Protein AF-A0A920HGN2-F1 (afdb_monomer_lite)

Structure (mmCIF, N/CA/C/O backbone):
data_AF-A0A920HGN2-F1
#
_entry.id   AF-A0A920HGN2-F1
#
loop_
_atom_site.group_PDB
_atom_site.id
_atom_site.type_symbol
_atom_site.label_atom_id
_atom_site.label_alt_id
_atom_site.label_comp_id
_atom_site.label_asym_id
_atom_site.label_entity_id
_atom_site.label_seq_id
_atom_site.pdbx_PDB_ins_code
_atom_site.Cartn_x
_atom_site.Cartn_y
_atom_site.Cartn_z
_atom_site.occupancy
_atom_site.B_iso_or_equiv
_atom_site.auth_seq_id
_atom_site.auth_comp_id
_atom_site.auth_asym_id
_atom_site.auth_atom_id
_atom_site.pdbx_PDB_model_num
ATOM 1 N N . MET A 1 1 ? -27.551 17.166 -12.593 1.00 54.66 1 MET A N 1
ATOM 2 C CA . MET A 1 1 ? -26.405 16.774 -11.749 1.00 54.66 1 MET A CA 1
ATOM 3 C C . MET A 1 1 ? -26.633 15.313 -11.422 1.00 54.66 1 MET A C 1
ATOM 5 O O . MET A 1 1 ? -27.706 15.009 -10.922 1.00 54.66 1 MET A O 1
ATOM 9 N N . TRP A 1 2 ? -25.751 14.418 -11.860 1.00 60.31 2 TRP A N 1
ATOM 10 C CA . TRP A 1 2 ? -25.916 12.989 -11.589 1.00 60.31 2 TRP A CA 1
ATOM 11 C C . TRP A 1 2 ? -25.605 12.751 -10.116 1.00 60.31 2 TRP A C 1
ATOM 13 O O . TRP A 1 2 ? -24.558 13.191 -9.644 1.00 60.31 2 TRP A O 1
ATOM 23 N N . ASP A 1 3 ? -26.530 12.124 -9.399 1.00 64.50 3 ASP A N 1
ATOM 24 C CA . ASP A 1 3 ? -26.273 11.671 -8.040 1.00 64.50 3 ASP A CA 1
ATOM 25 C C . ASP A 1 3 ? -25.383 10.426 -8.153 1.00 64.50 3 ASP A C 1
ATOM 27 O O . ASP A 1 3 ? -25.761 9.452 -8.807 1.00 64.50 3 ASP A O 1
ATOM 31 N N . LEU A 1 4 ? -24.166 10.499 -7.614 1.00 73.44 4 LEU A N 1
ATOM 32 C CA . LEU A 1 4 ? -23.211 9.390 -7.571 1.00 73.44 4 LEU A CA 1
ATOM 33 C C . LEU A 1 4 ? -23.159 8.895 -6.123 1.00 73.44 4 LEU A C 1
ATOM 35 O O . LEU A 1 4 ? -22.244 9.275 -5.389 1.00 73.44 4 LEU A O 1
ATOM 39 N N . PRO A 1 5 ? -24.159 8.112 -5.677 1.00 69.25 5 PRO A N 1
ATOM 40 C CA . PRO A 1 5 ? -24.262 7.695 -4.281 1.00 69.25 5 PRO A CA 1
ATOM 41 C C . PRO A 1 5 ? -23.053 6.872 -3.818 1.00 69.25 5 PRO A C 1
ATOM 43 O O . PRO A 1 5 ? -22.746 6.880 -2.632 1.00 69.25 5 PRO A O 1
ATOM 46 N N . ASP A 1 6 ? -22.345 6.229 -4.749 1.00 72.12 6 ASP A N 1
ATOM 47 C CA . ASP A 1 6 ? -21.179 5.386 -4.468 1.00 72.12 6 ASP A CA 1
ATOM 48 C C . ASP A 1 6 ? -19.840 6.146 -4.520 1.00 72.12 6 ASP A C 1
ATOM 50 O O . ASP A 1 6 ? -18.774 5.548 -4.358 1.00 72.12 6 ASP A O 1
ATOM 54 N N . LEU A 1 7 ? -19.861 7.460 -4.774 1.00 82.94 7 LEU A N 1
ATOM 55 C CA . LEU A 1 7 ? -18.648 8.272 -4.778 1.00 82.94 7 LEU A CA 1
ATOM 56 C C . LEU A 1 7 ? -18.194 8.545 -3.342 1.00 82.94 7 LEU A C 1
ATOM 58 O O . LEU A 1 7 ? -18.903 9.213 -2.588 1.00 82.94 7 LEU A O 1
ATOM 62 N N . ILE A 1 8 ? -16.976 8.110 -3.014 1.00 85.31 8 ILE A N 1
ATOM 63 C CA . ILE A 1 8 ? -16.331 8.440 -1.742 1.00 85.31 8 ILE A CA 1
ATOM 64 C C . ILE A 1 8 ? -16.164 9.958 -1.617 1.00 85.31 8 ILE A C 1
ATOM 66 O O . ILE A 1 8 ? -15.655 10.630 -2.520 1.00 85.31 8 ILE A O 1
ATOM 70 N N . LYS A 1 9 ? -16.548 10.495 -0.462 1.00 86.31 9 LYS A N 1
ATOM 71 C CA . LYS A 1 9 ? -16.382 11.897 -0.077 1.00 86.31 9 LYS A CA 1
ATOM 72 C C . LYS A 1 9 ? -15.328 12.023 1.022 1.00 86.31 9 LYS A C 1
ATOM 74 O O . LYS A 1 9 ? -15.201 11.135 1.860 1.00 86.31 9 LYS A O 1
ATOM 79 N N . PRO A 1 10 ? -14.638 13.173 1.125 1.00 84.38 10 PRO A N 1
ATOM 80 C CA . PRO A 1 10 ? -13.697 13.419 2.221 1.00 84.38 10 PRO A CA 1
ATOM 81 C C . PRO A 1 10 ? -14.312 13.279 3.624 1.00 84.38 10 PRO A C 1
ATOM 83 O O . PRO A 1 10 ? -13.599 13.004 4.580 1.00 84.38 10 PRO A O 1
ATOM 86 N N . SER A 1 11 ? -15.627 13.478 3.750 1.00 87.88 11 SER A N 1
ATOM 87 C CA . SER A 1 11 ? -16.381 13.319 4.997 1.00 87.88 11 SER A CA 1
ATOM 88 C C . SER A 1 11 ? -16.719 11.870 5.355 1.00 87.88 11 SER A C 1
ATOM 90 O O . SER A 1 11 ? -17.215 11.633 6.455 1.00 87.88 11 SER A O 1
ATOM 92 N N . ASP A 1 12 ? -16.528 10.919 4.440 1.00 89.00 12 ASP A N 1
ATOM 93 C CA . ASP A 1 12 ? -16.901 9.530 4.679 1.00 89.00 12 ASP A CA 1
ATOM 94 C C . ASP A 1 12 ? -15.968 8.900 5.710 1.00 89.00 12 ASP A C 1
ATOM 96 O O . ASP A 1 12 ? -14.753 9.120 5.718 1.00 89.00 12 ASP A O 1
ATOM 100 N N . TYR A 1 13 ? -16.548 8.106 6.604 1.00 91.19 13 TYR A N 1
ATOM 101 C CA . TYR A 1 13 ? -15.791 7.427 7.643 1.00 91.19 13 TYR A CA 1
ATOM 102 C C . TYR A 1 13 ? -14.837 6.397 7.029 1.00 91.19 13 TYR A C 1
ATOM 104 O O . TYR A 1 13 ? -15.245 5.569 6.216 1.00 91.19 13 TYR A O 1
ATOM 112 N N . THR A 1 14 ? -13.574 6.418 7.457 1.00 95.00 14 THR A N 1
ATOM 113 C CA . THR A 1 14 ? -12.603 5.383 7.103 1.00 95.00 14 THR A CA 1
ATOM 114 C C . THR A 1 14 ? -12.513 4.336 8.205 1.00 95.00 14 THR A C 1
ATOM 116 O O . THR A 1 14 ? -12.404 4.668 9.384 1.00 95.00 14 THR A O 1
ATOM 119 N N . VAL A 1 15 ? -12.519 3.058 7.819 1.00 95.75 15 VAL A N 1
ATOM 120 C CA . VAL A 1 15 ? -12.169 1.952 8.726 1.00 95.75 15 VAL A CA 1
ATOM 121 C C . VAL A 1 15 ? -10.682 1.595 8.663 1.00 95.75 15 VAL A C 1
ATOM 123 O O . VAL A 1 15 ? -10.304 0.534 9.151 1.00 95.75 15 VAL A O 1
ATOM 126 N N . TYR A 1 16 ? -9.828 2.410 8.039 1.00 96.50 16 TYR A N 1
ATOM 127 C CA . TYR A 1 16 ? -8.380 2.203 8.110 1.00 96.50 16 TYR A CA 1
ATOM 128 C C . TYR A 1 16 ? -7.918 2.131 9.571 1.00 96.50 16 TYR A C 1
ATOM 130 O O . TYR A 1 16 ? -8.328 2.949 10.396 1.00 96.50 16 TYR A O 1
ATOM 138 N N . SER A 1 17 ? -7.097 1.129 9.894 1.00 97.00 17 SER A N 1
ATOM 139 C CA . SER A 1 17 ? -6.607 0.905 11.254 1.00 97.00 17 SER A CA 1
ATOM 140 C C . SER A 1 17 ? -5.091 0.998 11.327 1.00 97.00 17 SER A C 1
ATOM 142 O O . SER A 1 17 ? -4.571 1.860 12.033 1.00 97.00 17 SER A O 1
ATOM 144 N N . THR A 1 18 ? -4.382 0.120 10.620 1.00 97.31 18 THR A N 1
ATOM 145 C CA . THR A 1 18 ? -2.917 0.057 10.643 1.00 97.31 18 THR A CA 1
ATOM 146 C C . THR A 1 18 ? -2.378 -0.429 9.309 1.00 97.31 18 THR A C 1
ATOM 148 O O . THR A 1 18 ? -3.087 -1.080 8.541 1.00 97.31 18 THR A O 1
ATOM 151 N N . SER A 1 19 ? -1.095 -0.196 9.077 1.00 97.38 19 SER A N 1
ATOM 152 C CA . SER A 1 19 ? -0.344 -0.819 7.999 1.00 97.38 19 SER A CA 1
ATOM 153 C C . SER A 1 19 ? 1.036 -1.247 8.480 1.00 97.38 19 SER A C 1
ATOM 155 O O . SER A 1 19 ? 1.555 -0.758 9.488 1.00 97.38 19 SER A O 1
ATOM 157 N N . SER A 1 20 ? 1.617 -2.218 7.784 1.00 97.81 20 SER A N 1
ATOM 158 C CA . SER A 1 20 ? 2.980 -2.681 8.034 1.00 97.81 20 SER A CA 1
ATOM 159 C C . SER A 1 20 ? 3.694 -2.941 6.719 1.00 97.81 20 SER A C 1
ATOM 161 O O . SER A 1 20 ? 3.178 -3.687 5.884 1.00 97.81 20 SER A O 1
ATOM 163 N N . TYR A 1 21 ? 4.889 -2.376 6.568 1.00 98.31 21 TYR A N 1
ATOM 164 C CA . TYR A 1 21 ? 5.773 -2.683 5.450 1.00 98.31 21 TYR A CA 1
ATOM 165 C C . TYR A 1 21 ? 6.301 -4.115 5.575 1.00 98.31 21 TYR A C 1
ATOM 167 O O . TYR A 1 21 ? 6.854 -4.472 6.619 1.00 98.31 21 TYR A O 1
ATOM 175 N N . ILE A 1 22 ? 6.115 -4.930 4.535 1.00 97.75 22 ILE A N 1
ATOM 176 C CA . ILE A 1 22 ? 6.545 -6.338 4.536 1.00 97.75 22 ILE A CA 1
ATOM 177 C C . ILE A 1 22 ? 7.848 -6.563 3.762 1.00 97.75 22 ILE A C 1
ATOM 179 O O . ILE A 1 22 ? 8.524 -7.560 4.000 1.00 97.75 22 ILE A O 1
ATOM 183 N N . GLY A 1 23 ? 8.243 -5.621 2.900 1.00 97.75 23 GLY A N 1
ATOM 184 C CA . GLY A 1 23 ? 9.464 -5.704 2.104 1.00 97.75 23 GLY A CA 1
ATOM 185 C C . GLY A 1 23 ? 9.212 -5.474 0.619 1.00 97.75 23 GLY A C 1
ATOM 186 O O . GLY A 1 23 ? 8.178 -4.930 0.231 1.00 97.75 23 GLY A O 1
ATOM 187 N N . ILE A 1 24 ? 10.188 -5.887 -0.191 1.00 98.00 24 ILE A N 1
ATOM 188 C CA . ILE A 1 24 ? 10.048 -5.955 -1.645 1.00 98.00 24 ILE A CA 1
ATOM 189 C C . ILE A 1 24 ? 9.701 -7.390 -2.023 1.00 98.00 24 ILE A C 1
ATOM 191 O O . ILE A 1 24 ? 10.400 -8.317 -1.610 1.00 98.00 24 ILE A O 1
ATOM 195 N N . GLU A 1 25 ? 8.649 -7.559 -2.814 1.00 97.94 25 GLU A N 1
ATOM 196 C CA . GLU A 1 25 ? 8.231 -8.848 -3.362 1.00 97.94 25 GLU A CA 1
ATOM 197 C C . GLU A 1 25 ? 7.921 -8.721 -4.853 1.00 97.94 25 GLU A C 1
ATOM 199 O O . GLU A 1 25 ? 7.578 -7.643 -5.337 1.00 97.94 25 GLU A O 1
ATOM 204 N N . ASP A 1 26 ? 8.015 -9.834 -5.573 1.00 97.44 26 ASP A N 1
ATOM 205 C CA . ASP A 1 26 ? 7.606 -9.908 -6.971 1.00 97.44 26 ASP A CA 1
ATOM 206 C C . ASP A 1 26 ? 6.074 -9.940 -7.059 1.00 97.44 26 ASP A C 1
ATOM 208 O O . ASP A 1 26 ? 5.424 -10.845 -6.524 1.00 97.44 26 ASP A O 1
ATOM 212 N N . ARG A 1 27 ? 5.488 -8.953 -7.739 1.00 96.50 27 ARG A N 1
ATOM 213 C CA . ARG A 1 27 ? 4.038 -8.791 -7.902 1.00 96.50 27 ARG A CA 1
ATOM 214 C C . ARG A 1 27 ? 3.671 -8.634 -9.371 1.00 96.50 27 ARG A C 1
ATOM 216 O O . ARG A 1 27 ? 4.501 -8.275 -10.202 1.00 96.50 27 ARG A O 1
ATOM 223 N N . LEU A 1 28 ? 2.440 -9.003 -9.700 1.00 95.12 28 LEU A N 1
ATOM 224 C CA . LEU A 1 28 ? 1.942 -9.004 -11.069 1.00 95.12 28 LEU A CA 1
ATOM 225 C C . LEU A 1 28 ? 1.180 -7.705 -11.311 1.00 95.12 28 LEU A C 1
ATOM 227 O O . LEU A 1 28 ? 0.136 -7.516 -10.701 1.00 95.12 28 LEU A O 1
ATOM 231 N N . PHE A 1 29 ? 1.673 -6.867 -12.216 1.00 94.44 29 PHE A N 1
ATOM 232 C CA . PHE A 1 29 ? 1.014 -5.621 -12.597 1.00 94.44 29 PHE A CA 1
ATOM 233 C C . PHE A 1 29 ? 0.571 -5.672 -14.049 1.00 94.44 29 PHE A C 1
ATOM 235 O O . PHE A 1 29 ? 1.196 -6.340 -14.877 1.00 94.44 29 PHE A O 1
ATOM 242 N N . TYR A 1 30 ? -0.480 -4.925 -14.375 1.00 91.88 30 TYR A N 1
ATOM 243 C CA . TYR A 1 30 ? -0.807 -4.653 -15.771 1.00 91.88 30 TYR A CA 1
ATOM 244 C C . TYR A 1 30 ? 0.024 -3.477 -16.297 1.00 91.88 30 TYR A C 1
ATOM 246 O O . TYR A 1 30 ? -0.138 -2.338 -15.851 1.00 91.88 30 TYR A O 1
ATOM 254 N N . ASP A 1 31 ? 0.885 -3.737 -17.277 1.00 91.12 31 ASP A N 1
ATOM 255 C CA . ASP A 1 31 ? 1.718 -2.714 -17.902 1.00 91.12 31 ASP A CA 1
ATOM 256 C C . ASP A 1 31 ? 1.011 -2.159 -19.149 1.00 91.12 31 ASP A C 1
ATOM 258 O O . ASP A 1 31 ? 0.650 -2.881 -20.071 1.00 91.12 31 ASP A O 1
ATOM 262 N N . ASN A 1 32 ? 0.777 -0.848 -19.213 1.00 89.75 32 ASN A N 1
ATOM 263 C CA . ASN A 1 32 ? 0.129 -0.257 -20.391 1.00 89.75 32 ASN A CA 1
ATOM 264 C C . ASN A 1 32 ? 1.081 -0.110 -21.593 1.00 89.75 32 ASN A C 1
ATOM 266 O O . ASN A 1 32 ? 0.616 0.045 -22.723 1.00 89.75 32 ASN A O 1
ATOM 270 N N . SER A 1 33 ? 2.397 -0.124 -21.364 1.00 92.69 33 SER A N 1
ATOM 271 C CA . SER A 1 33 ? 3.423 -0.045 -22.411 1.00 92.69 33 SER A CA 1
ATOM 272 C C . SER A 1 33 ? 3.656 -1.394 -23.096 1.00 92.69 33 SER A C 1
ATOM 274 O O . SER A 1 33 ? 3.919 -1.442 -24.300 1.00 92.69 33 SER A O 1
ATOM 276 N N . ILE A 1 34 ? 3.482 -2.482 -22.345 1.00 93.31 34 ILE A N 1
ATOM 277 C CA . ILE A 1 34 ? 3.450 -3.863 -22.821 1.00 93.31 34 ILE A CA 1
ATOM 278 C C . ILE A 1 34 ? 2.088 -4.403 -22.391 1.00 93.31 34 ILE A C 1
ATOM 280 O O . ILE A 1 34 ? 2.023 -4.868 -21.265 1.00 93.31 34 ILE A O 1
ATOM 284 N N . PRO A 1 35 ? 1.025 -4.307 -23.220 1.00 93.00 35 PRO A N 1
ATOM 285 C CA . PRO A 1 35 ? -0.381 -4.491 -22.826 1.00 93.00 35 PRO A CA 1
ATOM 286 C C . PRO A 1 35 ? -0.701 -5.936 -22.406 1.00 93.00 35 PRO A C 1
ATOM 288 O O . PRO A 1 35 ? -1.405 -6.674 -23.096 1.00 93.00 35 PRO A O 1
ATOM 291 N N . ASP A 1 36 ? -0.122 -6.334 -21.286 1.00 95.25 36 ASP A N 1
ATOM 292 C CA . ASP A 1 36 ? -0.043 -7.662 -20.713 1.00 95.25 36 ASP A CA 1
ATOM 293 C C . ASP A 1 36 ? 0.317 -7.535 -19.223 1.00 95.25 36 ASP A C 1
ATOM 295 O O . ASP A 1 36 ? 0.724 -6.479 -18.726 1.00 95.25 36 ASP A O 1
ATOM 299 N N . PHE A 1 37 ? 0.157 -8.634 -18.498 1.00 94.31 37 PHE A N 1
ATOM 300 C CA . PHE A 1 37 ? 0.567 -8.727 -17.109 1.00 94.31 37 PHE A CA 1
ATOM 301 C C . PHE A 1 37 ? 2.043 -9.104 -17.010 1.00 94.31 37 PHE A C 1
ATOM 303 O O . PHE A 1 37 ? 2.475 -10.134 -17.530 1.00 94.31 37 PHE A O 1
ATOM 310 N N . VAL A 1 38 ? 2.812 -8.289 -16.294 1.00 95.50 38 VAL A N 1
ATOM 311 C CA . VAL A 1 38 ? 4.257 -8.458 -16.125 1.00 95.50 38 VAL A CA 1
ATOM 312 C C . VAL A 1 38 ? 4.595 -8.479 -14.639 1.00 95.50 38 VAL A C 1
ATOM 314 O O . VAL A 1 38 ? 3.983 -7.786 -13.826 1.00 95.50 38 VAL A O 1
ATOM 317 N N . THR A 1 39 ? 5.557 -9.320 -14.265 1.00 96.69 39 THR A N 1
ATOM 318 C CA . THR A 1 39 ? 6.051 -9.386 -12.891 1.00 96.69 39 THR A CA 1
ATOM 319 C C . THR A 1 39 ? 7.099 -8.306 -12.651 1.00 96.69 39 THR A C 1
ATOM 321 O O . THR A 1 39 ? 8.125 -8.282 -13.332 1.00 96.69 39 THR A O 1
ATOM 324 N N . TYR A 1 40 ? 6.862 -7.468 -11.643 1.00 96.31 40 TYR A N 1
ATOM 325 C CA . TYR A 1 40 ? 7.784 -6.434 -11.190 1.00 96.31 40 TYR A CA 1
ATOM 326 C C . TYR A 1 40 ? 8.040 -6.541 -9.682 1.00 96.31 40 TYR A C 1
ATOM 328 O O . TYR A 1 40 ? 7.142 -6.937 -8.934 1.00 96.31 40 TYR A O 1
ATOM 336 N N . PRO A 1 41 ? 9.238 -6.158 -9.210 1.00 97.50 41 PRO A N 1
ATOM 337 C CA . PRO A 1 41 ? 9.465 -5.945 -7.789 1.00 97.50 41 PRO A CA 1
ATOM 338 C C . PRO A 1 41 ? 8.627 -4.760 -7.289 1.00 97.50 41 PRO A C 1
ATOM 340 O O . PRO A 1 41 ? 8.594 -3.691 -7.905 1.00 97.50 41 PRO A O 1
ATOM 343 N N . ALA A 1 42 ? 7.977 -4.939 -6.143 1.00 98.12 42 ALA A N 1
ATOM 344 C CA . ALA A 1 42 ? 7.127 -3.933 -5.524 1.00 98.12 42 ALA A CA 1
ATOM 345 C C . ALA A 1 42 ? 7.386 -3.817 -4.026 1.00 98.12 42 ALA A C 1
ATOM 347 O O . ALA A 1 42 ? 7.541 -4.821 -3.333 1.00 98.12 42 ALA A O 1
ATOM 348 N N . HIS A 1 43 ? 7.373 -2.587 -3.517 1.00 98.38 43 HIS A N 1
ATOM 349 C CA . HIS A 1 43 ? 7.195 -2.316 -2.099 1.00 98.38 43 HIS A CA 1
ATOM 350 C C . HIS A 1 43 ? 5.800 -2.770 -1.683 1.00 98.38 43 HIS A C 1
ATOM 352 O O . HIS A 1 43 ? 4.804 -2.260 -2.197 1.00 98.38 43 HIS A O 1
ATOM 358 N N . VAL A 1 44 ? 5.726 -3.704 -0.736 1.00 98.31 44 VAL A N 1
ATOM 359 C CA . VAL A 1 44 ? 4.444 -4.219 -0.263 1.00 98.31 44 VAL A CA 1
ATOM 360 C C . VAL A 1 44 ? 4.152 -3.745 1.156 1.00 98.31 44 VAL A C 1
ATOM 362 O O . VAL A 1 44 ? 4.978 -3.849 2.071 1.00 98.31 44 VAL A O 1
ATOM 365 N N . TYR A 1 45 ? 2.934 -3.248 1.345 1.00 98.44 45 TYR A N 1
ATOM 366 C CA . TYR A 1 45 ? 2.376 -2.896 2.643 1.00 98.44 45 TYR A CA 1
ATOM 367 C C . TYR A 1 45 ? 1.127 -3.720 2.895 1.00 98.44 45 TYR A C 1
ATOM 369 O O . TYR A 1 45 ? 0.179 -3.688 2.116 1.00 98.44 45 TYR A O 1
ATOM 377 N N . LYS A 1 46 ? 1.085 -4.415 4.029 1.00 98.00 46 LYS A N 1
ATOM 378 C CA . LYS A 1 46 ? -0.143 -5.060 4.482 1.00 98.00 46 LYS A CA 1
ATOM 379 C C . LYS A 1 46 ? -0.981 -4.055 5.258 1.00 98.00 46 LYS A C 1
ATOM 381 O O . LYS A 1 46 ? -0.608 -3.673 6.369 1.00 98.00 46 LYS A O 1
ATOM 386 N N . VAL A 1 47 ? -2.108 -3.649 4.687 1.00 97.56 47 VAL A N 1
ATOM 387 C CA . VAL A 1 47 ? -3.055 -2.696 5.277 1.00 97.56 47 VAL A CA 1
ATOM 388 C C . VAL A 1 47 ? -4.170 -3.464 5.977 1.00 97.56 47 VAL A C 1
ATOM 390 O O . VAL A 1 47 ? -4.761 -4.374 5.401 1.00 97.56 47 VAL A O 1
ATOM 393 N N . ASN A 1 48 ? -4.475 -3.096 7.219 1.00 97.00 48 ASN A N 1
ATOM 394 C CA . ASN A 1 48 ? -5.510 -3.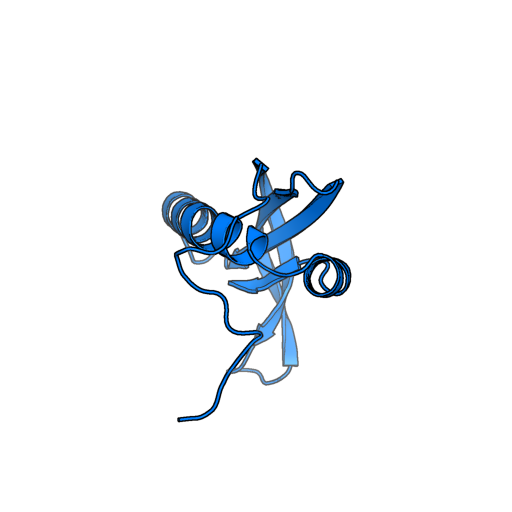710 8.045 1.00 97.00 48 ASN A CA 1
ATOM 395 C C . ASN A 1 48 ? -6.627 -2.704 8.341 1.00 97.00 48 ASN A C 1
ATOM 397 O O . ASN A 1 48 ? -6.380 -1.548 8.702 1.00 97.00 48 ASN A O 1
ATOM 401 N N . PHE A 1 49 ? -7.868 -3.173 8.246 1.00 96.31 49 PHE A N 1
ATOM 402 C CA . PHE A 1 49 ? -9.071 -2.384 8.478 1.00 96.31 49 PHE A CA 1
ATOM 403 C C . PHE A 1 49 ? -9.802 -2.845 9.745 1.00 96.31 49 PHE A C 1
ATOM 405 O O . PHE A 1 49 ? -9.828 -4.028 10.087 1.00 96.31 49 PHE A O 1
ATOM 412 N N . GLY A 1 50 ? -10.469 -1.912 10.425 1.00 95.50 50 GLY A N 1
ATOM 413 C CA . GLY A 1 50 ? -11.247 -2.165 11.642 1.00 95.50 50 GLY A CA 1
ATOM 414 C C . GLY A 1 50 ? -12.466 -3.073 11.439 1.00 95.50 50 GLY A C 1
ATOM 415 O O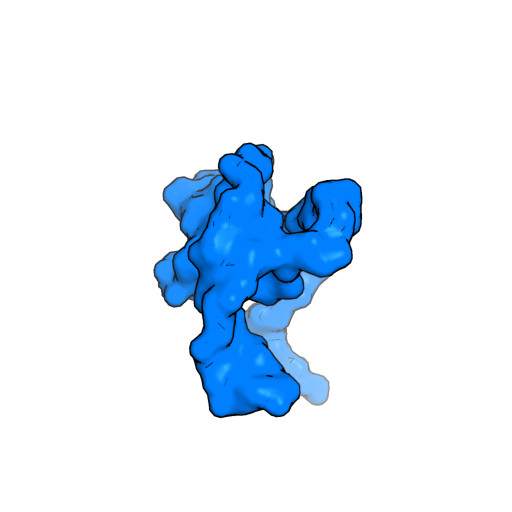 . GLY A 1 50 ? -13.051 -3.542 12.410 1.00 95.50 50 GLY A O 1
ATOM 416 N N . ASP A 1 51 ? -12.843 -3.365 10.191 1.00 93.31 51 ASP A N 1
ATOM 417 C CA . ASP A 1 51 ? -13.895 -4.328 9.848 1.00 93.31 51 ASP A CA 1
ATOM 418 C C . ASP A 1 51 ? -13.386 -5.781 9.701 1.00 93.31 51 ASP A C 1
ATOM 420 O O . ASP A 1 51 ? -14.167 -6.670 9.322 1.00 93.31 51 ASP A O 1
ATOM 424 N N . GLY A 1 52 ? -12.108 -6.012 10.030 1.00 93.44 52 GLY A N 1
ATOM 425 C CA . GLY A 1 52 ? -11.428 -7.308 10.028 1.00 93.44 52 GLY A CA 1
ATOM 426 C C . GLY A 1 52 ? -10.855 -7.722 8.672 1.00 93.44 52 GLY A C 1
ATOM 427 O O . GLY A 1 52 ? -10.386 -8.851 8.542 1.00 93.44 52 GLY A O 1
ATOM 428 N N . LEU A 1 53 ? -10.927 -6.856 7.658 1.00 95.25 53 LEU A N 1
ATOM 429 C CA . LEU A 1 53 ? -10.315 -7.096 6.353 1.00 95.25 53 LEU A CA 1
ATOM 430 C C . LEU A 1 53 ? -8.867 -6.604 6.325 1.00 95.25 53 LEU A C 1
ATOM 432 O O . LEU A 1 53 ? -8.499 -5.671 7.039 1.00 95.25 53 LEU A O 1
ATOM 436 N N . SER A 1 54 ? -8.079 -7.190 5.428 1.00 95.50 54 SER A N 1
ATOM 437 C CA . SER A 1 54 ? -6.747 -6.705 5.078 1.00 95.50 54 SER A CA 1
ATOM 438 C C . SER A 1 54 ? -6.558 -6.785 3.570 1.00 95.50 54 SER A C 1
ATOM 440 O O . SER A 1 54 ? -7.124 -7.675 2.931 1.00 95.50 54 SER A O 1
ATOM 442 N N . VAL A 1 55 ? -5.756 -5.880 3.021 1.00 95.62 55 VAL A N 1
ATOM 443 C CA . VAL A 1 55 ? -5.340 -5.881 1.611 1.00 95.62 55 VAL A CA 1
ATOM 444 C C . VAL A 1 55 ? -3.855 -5.566 1.524 1.00 95.62 55 VAL A C 1
ATOM 446 O O . VAL A 1 55 ? -3.314 -4.894 2.406 1.00 95.62 55 VAL A O 1
ATOM 449 N N . ASP A 1 56 ? -3.217 -6.027 0.457 1.00 97.31 56 ASP A N 1
ATOM 450 C CA . ASP A 1 56 ? -1.849 -5.627 0.141 1.00 97.31 56 ASP A CA 1
ATOM 451 C C . ASP A 1 56 ? -1.879 -4.356 -0.720 1.00 97.31 56 ASP A C 1
ATOM 453 O O . ASP A 1 56 ? -2.650 -4.239 -1.671 1.00 97.31 56 ASP A O 1
ATOM 457 N N . PHE A 1 57 ? -1.059 -3.376 -0.374 1.00 97.50 57 PHE A N 1
ATOM 458 C CA . PHE A 1 57 ? -0.715 -2.268 -1.258 1.00 97.50 57 PHE A CA 1
ATOM 459 C C . PHE A 1 57 ? 0.606 -2.616 -1.918 1.00 97.50 57 PHE A C 1
ATOM 461 O O . PHE A 1 57 ? 1.593 -2.846 -1.219 1.00 97.50 57 PHE A O 1
ATOM 468 N N . GLU A 1 58 ? 0.597 -2.681 -3.241 1.00 97.62 58 GLU A N 1
ATOM 469 C CA . GLU A 1 58 ? 1.710 -3.112 -4.076 1.00 97.62 58 GLU A CA 1
ATOM 470 C C . GLU A 1 58 ? 2.157 -1.902 -4.891 1.00 97.62 58 GLU A C 1
ATOM 472 O O . GLU A 1 58 ? 1.433 -1.432 -5.764 1.00 97.62 58 GLU A O 1
ATOM 477 N N . ILE A 1 59 ? 3.314 -1.345 -4.544 1.00 97.75 59 ILE A N 1
ATOM 478 C CA . ILE A 1 59 ? 3.805 -0.082 -5.100 1.00 97.75 59 ILE A CA 1
ATOM 479 C C . ILE A 1 59 ? 5.088 -0.377 -5.863 1.00 97.75 59 ILE A C 1
ATOM 481 O O . ILE A 1 59 ? 5.991 -0.987 -5.286 1.00 97.75 59 ILE A O 1
ATOM 485 N N . TYR A 1 60 ? 5.196 0.039 -7.126 1.00 96.38 60 TYR A N 1
ATOM 486 C CA . TYR A 1 60 ? 6.398 -0.232 -7.927 1.00 96.38 60 TYR A CA 1
ATOM 487 C C . TYR A 1 60 ? 7.689 0.143 -7.184 1.00 96.38 60 TYR A C 1
ATOM 489 O O . TYR A 1 60 ? 7.799 1.216 -6.592 1.00 96.38 60 TYR A O 1
ATOM 497 N N . SER A 1 61 ? 8.713 -0.715 -7.239 1.00 94.50 61 SER A N 1
ATOM 498 C CA . SER A 1 61 ? 9.987 -0.442 -6.554 1.00 94.50 61 SER A CA 1
ATOM 499 C C . SER A 1 61 ? 10.843 0.640 -7.227 1.00 94.50 61 SER A C 1
ATOM 501 O O . SER A 1 61 ? 11.983 0.858 -6.820 1.00 94.50 61 SER A O 1
ATOM 503 N N . GLU A 1 62 ? 10.354 1.260 -8.304 1.00 94.38 62 GLU A N 1
ATOM 504 C CA . GLU A 1 62 ? 10.967 2.468 -8.863 1.00 94.38 62 GLU A CA 1
ATOM 505 C C . GLU A 1 62 ? 10.758 3.680 -7.950 1.00 94.38 62 GLU A C 1
ATOM 507 O O . GLU A 1 62 ? 11.602 4.576 -7.915 1.00 94.38 62 GLU A O 1
ATOM 512 N N . PHE A 1 63 ? 9.673 3.672 -7.166 1.00 97.00 63 PHE A N 1
ATOM 513 C CA . PHE A 1 63 ? 9.494 4.593 -6.059 1.00 97.00 63 PHE A CA 1
ATOM 514 C C . PHE A 1 63 ? 10.472 4.237 -4.946 1.00 97.00 63 PHE A C 1
ATOM 516 O O . PHE A 1 63 ? 10.661 3.073 -4.595 1.00 97.00 63 PHE A O 1
ATOM 523 N N . THR A 1 64 ? 11.077 5.253 -4.344 1.00 97.94 64 THR A N 1
ATOM 524 C CA . THR A 1 64 ? 11.848 5.074 -3.115 1.00 97.94 64 THR A CA 1
ATOM 525 C C . THR A 1 64 ? 10.941 4.603 -1.974 1.00 97.94 64 THR A C 1
ATOM 527 O O . THR A 1 64 ? 9.732 4.837 -1.978 1.00 97.94 64 THR A O 1
ATOM 530 N N . LEU A 1 65 ? 11.521 4.003 -0.929 1.00 97.44 65 LEU A N 1
ATOM 531 C CA . LEU A 1 65 ? 10.753 3.573 0.247 1.00 97.44 65 LEU A CA 1
ATOM 532 C C . LEU A 1 65 ? 9.968 4.728 0.906 1.00 97.44 65 LEU A C 1
ATOM 534 O O . LEU A 1 65 ? 8.883 4.510 1.440 1.00 97.44 65 LEU A O 1
ATOM 538 N N . GLU A 1 66 ? 10.500 5.953 0.873 1.00 98.19 66 GLU A N 1
ATOM 539 C CA . GLU A 1 66 ? 9.829 7.146 1.408 1.00 98.19 66 GLU A CA 1
ATOM 540 C C . GLU A 1 66 ? 8.626 7.569 0.548 1.00 98.19 66 GLU A C 1
ATOM 542 O O . GLU A 1 66 ? 7.561 7.901 1.079 1.00 98.19 66 GLU A O 1
ATOM 547 N N . GLU A 1 67 ? 8.761 7.507 -0.779 1.00 98.31 67 GLU A N 1
ATOM 548 C CA . GLU A 1 67 ? 7.662 7.761 -1.715 1.00 98.31 67 GLU A CA 1
ATOM 549 C C . GLU A 1 67 ? 6.580 6.687 -1.597 1.00 98.31 67 GLU A C 1
ATOM 551 O O . GLU A 1 67 ? 5.401 7.021 -1.481 1.00 98.31 67 GLU A O 1
ATOM 556 N N . ALA A 1 68 ? 6.971 5.413 -1.525 1.00 98.12 68 ALA A N 1
ATOM 557 C CA . ALA A 1 68 ? 6.053 4.299 -1.322 1.00 98.12 68 ALA A CA 1
ATOM 558 C C . ALA A 1 68 ? 5.286 4.429 0.006 1.00 98.12 68 ALA A C 1
ATOM 560 O O . ALA A 1 68 ? 4.063 4.295 0.031 1.00 98.12 68 ALA A O 1
ATOM 561 N N . ALA A 1 69 ? 5.967 4.797 1.096 1.00 98.00 69 ALA A N 1
ATOM 562 C CA . ALA A 1 69 ? 5.312 5.077 2.374 1.00 98.00 69 ALA A CA 1
ATOM 563 C C . ALA A 1 69 ? 4.330 6.255 2.269 1.00 98.00 69 ALA A C 1
ATOM 565 O O . ALA A 1 69 ? 3.238 6.213 2.831 1.00 98.00 69 ALA A O 1
ATOM 566 N N . SER A 1 70 ? 4.685 7.300 1.521 1.00 98.06 70 SER A N 1
ATOM 567 C CA . SER A 1 70 ? 3.811 8.459 1.304 1.00 98.06 70 SER A CA 1
ATOM 568 C C . SER A 1 70 ? 2.566 8.107 0.481 1.00 98.06 70 SER A C 1
ATOM 570 O O . SER A 1 70 ? 1.475 8.604 0.771 1.00 98.06 70 SER A O 1
ATOM 572 N N . ILE A 1 71 ? 2.707 7.242 -0.528 1.00 97.81 71 ILE A N 1
ATOM 573 C CA . ILE A 1 71 ? 1.600 6.702 -1.331 1.00 97.81 71 ILE A CA 1
ATOM 574 C C . ILE A 1 71 ? 0.675 5.864 -0.444 1.00 97.81 71 ILE A C 1
ATOM 576 O O . ILE A 1 71 ? -0.535 6.103 -0.431 1.00 97.81 71 ILE A O 1
ATOM 580 N N . GLU A 1 72 ? 1.226 4.938 0.342 1.00 97.50 72 GLU A N 1
ATOM 581 C CA . GLU A 1 72 ? 0.448 4.101 1.258 1.00 97.50 72 GLU A CA 1
ATOM 582 C C . GLU A 1 72 ? -0.345 4.949 2.256 1.00 97.50 72 GLU A C 1
ATOM 584 O O . GLU A 1 72 ? -1.572 4.844 2.302 1.00 97.50 72 GLU A O 1
ATOM 589 N N . LEU A 1 73 ? 0.317 5.868 2.965 1.00 96.50 73 LEU A N 1
ATOM 590 C CA . LEU A 1 73 ? -0.325 6.739 3.955 1.00 96.50 73 LEU A CA 1
ATOM 591 C C . LEU A 1 73 ? -1.431 7.606 3.349 1.00 96.50 73 LEU A C 1
ATOM 593 O O . LEU A 1 73 ? -2.407 7.942 4.025 1.00 96.50 73 LEU A O 1
ATOM 597 N N . LYS A 1 74 ? -1.292 7.978 2.074 1.00 95.50 74 LYS A N 1
ATOM 598 C CA . LYS A 1 74 ? -2.297 8.760 1.355 1.00 95.50 74 LYS A CA 1
ATOM 599 C C . LYS A 1 74 ? -3.514 7.920 0.976 1.00 95.50 74 LYS A C 1
ATOM 601 O O . LYS A 1 74 ? -4.641 8.387 1.145 1.00 95.50 74 LYS A O 1
ATOM 606 N N . TYR A 1 75 ? -3.317 6.721 0.429 1.00 95.62 75 TYR A N 1
ATOM 607 C CA . TYR A 1 75 ? -4.404 5.944 -0.176 1.00 95.62 75 TYR A CA 1
ATOM 608 C C . TYR A 1 75 ? -5.025 4.901 0.759 1.00 95.62 75 TYR A C 1
ATOM 610 O O . TYR A 1 75 ? -6.209 4.602 0.602 1.00 95.62 75 TYR A O 1
ATOM 618 N N . ALA A 1 76 ? -4.314 4.392 1.769 1.00 95.75 76 ALA A N 1
ATOM 619 C CA . ALA A 1 76 ? -4.858 3.405 2.707 1.00 95.75 76 ALA A CA 1
ATOM 620 C C . ALA A 1 76 ? -6.110 3.912 3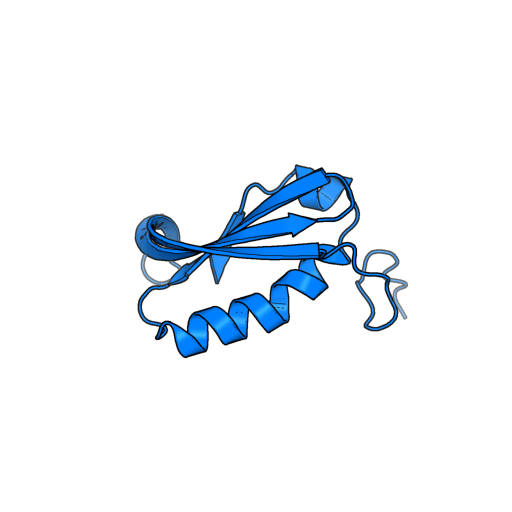.455 1.00 95.75 76 ALA A C 1
ATOM 622 O O . ALA A 1 76 ? -7.111 3.183 3.502 1.00 95.75 76 ALA A O 1
ATOM 623 N N . PRO A 1 77 ? -6.159 5.174 3.936 1.00 94.94 77 PRO A N 1
ATOM 624 C CA . PRO A 1 77 ? -7.381 5.745 4.496 1.00 94.94 77 PRO A CA 1
ATOM 625 C C . PRO A 1 77 ? -8.530 5.835 3.487 1.00 94.94 77 PRO A C 1
ATOM 627 O O . PRO A 1 77 ? -9.670 5.555 3.856 1.00 94.94 77 PRO A O 1
ATOM 630 N N . LEU A 1 78 ? -8.246 6.172 2.225 1.00 93.88 78 LEU A N 1
ATOM 631 C CA . LEU A 1 78 ? -9.257 6.310 1.168 1.00 93.88 78 LEU A CA 1
ATOM 632 C C . LEU A 1 78 ? -9.866 4.955 0.791 1.00 93.88 78 LEU A C 1
ATOM 634 O O . LEU A 1 78 ? -11.082 4.826 0.680 1.00 93.88 78 LEU A O 1
ATOM 638 N N . ILE A 1 79 ? -9.043 3.909 0.691 1.00 93.06 79 ILE A N 1
ATOM 639 C CA . ILE A 1 79 ? -9.537 2.536 0.523 1.00 93.06 79 ILE A CA 1
ATOM 640 C C .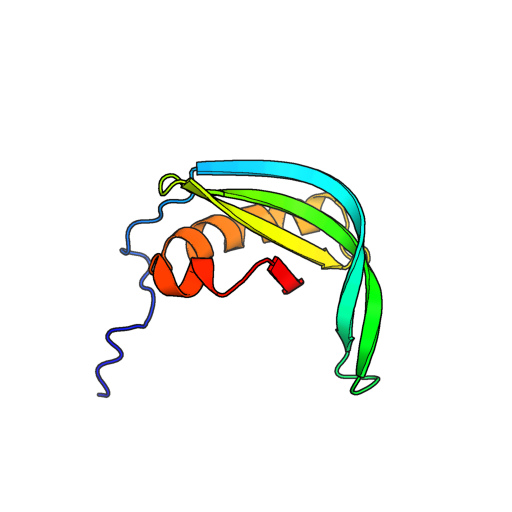 ILE A 1 79 ? -10.371 2.119 1.735 1.00 93.06 79 ILE A C 1
ATOM 642 O O . ILE A 1 79 ? -11.402 1.472 1.575 1.00 93.06 79 ILE A O 1
ATOM 646 N N . GLY A 1 80 ? -10.005 2.552 2.944 1.00 93.69 80 GLY A N 1
ATOM 647 C CA . GLY A 1 80 ? -10.804 2.333 4.148 1.00 93.69 80 GLY A CA 1
ATOM 648 C C . GLY A 1 80 ? -12.204 2.962 4.110 1.00 93.69 80 GLY A C 1
ATOM 649 O O . GLY A 1 80 ? -13.069 2.498 4.852 1.00 93.69 80 GLY A O 1
ATOM 650 N N . GLN A 1 81 ? -12.457 3.952 3.246 1.00 93.81 81 GLN A N 1
ATOM 651 C CA . GLN A 1 81 ? -13.786 4.549 3.039 1.00 93.81 81 GLN A CA 1
ATOM 652 C C . GLN A 1 81 ? -14.671 3.717 2.100 1.00 93.81 81 GLN A C 1
ATOM 654 O O . GLN A 1 81 ? -15.889 3.887 2.089 1.00 93.81 81 GLN A O 1
ATOM 659 N N . LEU A 1 82 ? -14.096 2.776 1.341 1.00 90.62 82 LEU A N 1
ATOM 660 C CA . LEU A 1 82 ? -14.881 1.870 0.508 1.00 90.62 82 LEU A CA 1
ATOM 661 C C . LEU A 1 82 ? -15.780 0.976 1.370 1.00 90.62 82 LEU A C 1
ATOM 663 O O . LEU A 1 82 ? -15.384 0.460 2.426 1.00 90.62 82 LEU A O 1
ATOM 667 N N . GLY A 1 83 ? -16.983 0.716 0.857 1.00 87.31 83 GLY A N 1
ATOM 668 C CA . GLY A 1 83 ? -17.899 -0.262 1.431 1.00 87.31 83 GLY A CA 1
ATOM 669 C C . GLY A 1 83 ? -17.244 -1.641 1.567 1.00 87.31 83 GLY A C 1
ATOM 670 O O . GLY A 1 83 ? -16.432 -2.060 0.737 1.00 87.31 83 GLY A O 1
ATOM 671 N N . LYS A 1 84 ? -17.612 -2.375 2.623 1.00 87.44 84 LYS A N 1
ATOM 672 C CA . LYS A 1 84 ? -17.004 -3.671 2.974 1.00 87.44 84 LYS A CA 1
ATOM 673 C C . LYS A 1 84 ? -16.998 -4.669 1.812 1.00 87.44 84 LYS A C 1
ATOM 675 O O . LYS A 1 84 ? -16.019 -5.387 1.626 1.00 87.44 84 LYS A O 1
ATOM 680 N N . ASP A 1 85 ? -18.069 -4.706 1.027 1.00 87.38 85 ASP A N 1
ATOM 681 C CA . ASP A 1 85 ? -18.210 -5.660 -0.076 1.00 87.38 85 ASP A CA 1
ATOM 682 C C . ASP A 1 85 ? -17.331 -5.329 -1.285 1.00 87.38 85 ASP A C 1
ATOM 684 O O . ASP A 1 85 ? -16.929 -6.246 -1.997 1.00 87.38 85 ASP A O 1
ATOM 688 N N . LEU A 1 86 ? -16.979 -4.056 -1.492 1.00 85.56 86 LEU A N 1
ATOM 689 C CA . LEU A 1 86 ? -15.988 -3.672 -2.499 1.00 85.56 86 LEU A CA 1
ATOM 690 C C . LEU A 1 86 ? -14.596 -4.111 -2.048 1.00 85.56 86 LEU A C 1
ATOM 692 O O . LEU A 1 86 ? -13.923 -4.830 -2.777 1.00 85.56 86 LEU A O 1
ATOM 696 N N . LYS A 1 87 ? -14.210 -3.798 -0.805 1.00 89.06 87 LYS A N 1
ATOM 697 C CA . LYS A 1 87 ? -12.905 -4.209 -0.257 1.00 89.06 87 LYS A CA 1
ATOM 698 C C . LYS A 1 87 ? -12.709 -5.722 -0.286 1.00 89.06 87 LYS A C 1
ATOM 700 O O . LYS A 1 87 ? -11.660 -6.181 -0.700 1.00 89.06 87 LYS A O 1
ATOM 705 N N . LYS A 1 88 ? -13.730 -6.514 0.063 1.00 87.31 88 LYS A N 1
ATOM 706 C CA . LYS A 1 88 ? -13.660 -7.990 0.004 1.00 87.31 88 LYS A CA 1
ATOM 707 C C . LYS A 1 88 ? -13.363 -8.554 -1.387 1.00 87.31 88 LYS A C 1
ATOM 709 O O . LYS A 1 88 ? -12.858 -9.670 -1.478 1.00 87.31 88 LYS A O 1
ATOM 714 N N . LYS A 1 89 ? -13.746 -7.848 -2.454 1.00 87.62 89 LYS A N 1
ATOM 715 C CA . LYS A 1 89 ? -13.529 -8.308 -3.834 1.00 87.62 89 LYS A CA 1
ATOM 716 C C . LYS A 1 89 ? -12.093 -8.091 -4.306 1.00 87.62 89 LYS A C 1
ATOM 718 O O . LYS A 1 89 ? -11.701 -8.717 -5.286 1.00 87.62 89 LYS A O 1
ATOM 723 N N . HIS A 1 90 ? -11.320 -7.262 -3.610 1.00 84.94 90 HIS A N 1
ATOM 724 C CA . HIS A 1 90 ? -9.943 -6.938 -3.957 1.00 84.94 90 HIS A CA 1
ATOM 725 C C . HIS A 1 90 ? -8.988 -7.516 -2.914 1.00 84.94 90 HIS A C 1
ATOM 727 O O . HIS A 1 90 ? -9.185 -7.357 -1.713 1.00 84.94 90 HIS A O 1
ATOM 733 N N . LYS A 1 91 ? -7.959 -8.228 -3.377 1.00 84.44 91 LYS A N 1
ATOM 734 C CA . LYS A 1 91 ? -6.896 -8.754 -2.507 1.00 84.44 91 LYS A CA 1
ATOM 735 C C . LYS A 1 91 ? -5.734 -7.774 -2.371 1.00 84.44 91 LYS A C 1
ATOM 737 O O . LYS A 1 91 ? -5.076 -7.764 -1.334 1.00 84.44 91 LYS A O 1
ATOM 742 N N . SER A 1 92 ? -5.530 -6.951 -3.392 1.00 87.81 92 SER A N 1
ATOM 743 C CA . SER A 1 92 ? -4.476 -5.955 -3.453 1.00 87.81 92 SER A CA 1
ATOM 744 C C . SER A 1 92 ? -4.906 -4.728 -4.256 1.00 87.81 92 SER A C 1
ATOM 746 O O . SER A 1 92 ? -5.923 -4.756 -4.960 1.00 87.81 92 SER A O 1
ATOM 748 N N . PHE A 1 93 ? -4.138 -3.652 -4.101 1.00 90.44 93 PHE A N 1
ATOM 749 C CA . PHE A 1 93 ? -4.204 -2.436 -4.902 1.00 90.44 93 PHE A CA 1
ATOM 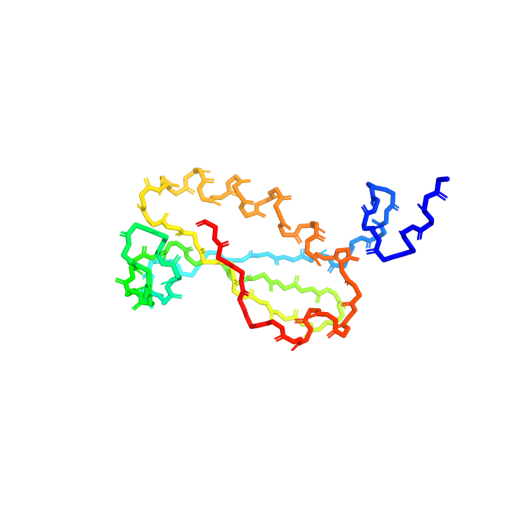750 C C . PHE A 1 93 ? -2.801 -2.092 -5.405 1.00 90.44 93 PHE A C 1
ATOM 752 O O . PHE A 1 93 ? -1.861 -2.042 -4.612 1.00 90.44 93 PHE A O 1
ATOM 759 N N . GLU A 1 94 ? -2.700 -1.854 -6.708 1.00 90.88 94 GLU A N 1
ATOM 760 C CA . GLU A 1 94 ? -1.463 -1.554 -7.431 1.00 90.88 94 GLU A CA 1
ATOM 761 C C . GLU A 1 94 ? -1.294 -0.032 -7.588 1.00 90.88 94 GLU A C 1
ATOM 763 O O . GLU A 1 94 ? -2.266 0.659 -7.921 1.00 90.88 94 GLU A O 1
ATOM 768 N N . PHE A 1 95 ? -0.083 0.485 -7.350 1.00 88.44 95 PHE A N 1
ATOM 769 C CA . PHE A 1 95 ? 0.262 1.911 -7.455 1.00 88.44 95 PHE A CA 1
ATOM 770 C C . PHE A 1 95 ? 1.590 2.145 -8.171 1.00 88.44 95 PHE A C 1
ATOM 772 O O . PHE A 1 95 ? 2.561 1.404 -7.887 1.00 88.44 95 PHE A O 1
#

Sequence (95 aa):
MWDLPDLIKPSDYTVYSTSSYIGIEDRLFYDNSIPDFVTYPAHVYKVNFGDGLSVDFEIYSEFTLEEAASIELKYAPLIGQLGKDLKKKHKSFEF

Radius of gyration: 14.38 Å; chains: 1; bounding box: 38×27×34 Å

Secondary structure (DSSP, 8-state):
----TT---TTSPP-EEEEEEEEEEEEEEEETTTTEEEEEEEEEEEEEETTS-EEEEEEETTS-HHHHHHHHHHHHHHHHTS-HHHHHH-SEEE-

Foldseek 3Di:
DDDPVQDDDPPFAFQWDDKDWPAWDWDWDQDPVPRDIDTAIFGWMWTAGNVGDIAIETEGPVDPPVRSVVVCVVCSRVLRSHDPVVRVVHRYDYD

pLDDT: mean 92.26, std 8.18, range [54.66, 98.44]

=== Feature glossary ===
The record interleaves many kinds of information about one protein. Here is each kind framed as the question it answers.

Q: Are the domains correctly placed relative to each other?
A: Predicted aligned error is AlphaFold's pairwise confidence. Unlike pLDDT (per-residue), PAE is per-residue-pair and captures whether two parts of the structure are correctly placed relative to each other. Units are ångströms of expected positional error.

Q: Which residues are in helices, strands, or loops?
A: Eight-state secondary structure (DSSP): H is the canonical α-helix, G the tighter 3₁₀-helix, I the wider π-helix; E/B are β-structure, T and S are turns and bends, and '-' is everything else. DSSP derives these from the pattern of main-chain N–H···O=C hydrogen bonds, not from the sequence.

Q: What if only a Cα trace is available?
A: P-SEA three-state annotation labels each residue as helix, strand, or coil based purely on the geometry of the Cα trace. It serves as a fallback when the full backbone (and thus DSSP) is unavailable.

Q: What are the backbone torsion angles?
A: φ (phi) and ψ (psi) are the two rotatable backbone dihedrals per residue: φ is the C(i-1)–N–Cα–C torsion, ψ is the N–Cα–C–N(i+1) torsion, both in degrees on (−180°, 180°]. α-helical residue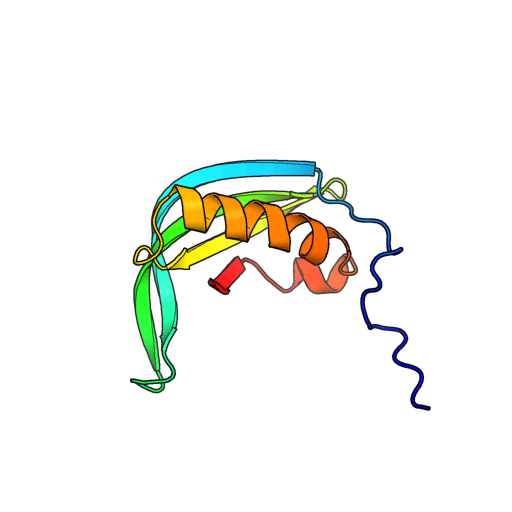s cluster near (−60°, −45°); β-strand residues near (−120°, +130°). A Ramachandran plot is simply a scatter of (φ, ψ) for every residue.

Q: What known structures does this most resemble?
A: Structural nearest neighbors (via Foldseek easy-search vs the PDB). Reported per hit: target PDB id, E-value, and alignment TM-score. A TM-score above ~0.5 is the conventional threshold for 'same fold'.

Q: What family and function is it annotated with?
A: Database cross-references. InterPro integrates a dozen domain/family signature databases into unified entries with residue-range hits. GO terms attach function/process/location labels with evidence codes. CATH codes position the fold in a four-level structural taxonomy. Organism is the NCBI-taxonomy species name.

Q: Which residues are buried vs exposed?
A: Solvent accessibility: the surface area of each residue that a 1.4 Å water probe can touch, in Å². When only backbone atoms are present the absolute values are lower than full-atom SASA (side chains contribute most of the area) and are flagged as backbone-only.

Q: What do the diagnostic plots show?
A: Three diagnostic plots accompany the record. The Cα contact map visualizes the tertiary structure as a 2D adjacency matrix (8 Å cutoff, sequence-local contacts suppressed). The Ramachandran plot shows the distribution of backbone (φ, ψ) torsions, with points in the α and β basins reflecting secondary structure content. The PAE plot shows AlphaFold's inter-residue confidence as a color matrix.

Q: What is the amino-acid chain?
A: The amino-acid sequence is the protein's primary structure: the linear order of residues from the N-terminus to the C-terminus, written in one-letter code. Everything else here — the 3D coordinates, the secondary structure, the domain annotations — is ultimately a consequence of this string.

Q: What do the rendered images show?
A: The six renders are orthographic views along the three Cartesian axes in both directions. Representation (cartoon, sticks, or surface) and color scheme (sequence-rainbow or by-chain) vary across proteins so the training set covers all the common visualization conventions.

Q: Where is each backbone atom in 3D?
A: The mmCIF table is the protein's shape written out atom by atom. For each backbone N, Cα, C, and carbonyl O, it records an (x, y, z) coordinate triple in Å plus the residue type, chain letter, and residue number.

Q: How mobile is each atom in the crystal?
A: For experimental (PDB) structures, the B-factor (temperature factor) quantifies the positional spread of each atom in the crystal — a combination of thermal vibration and static disorder — in units of Å². High B-factors mark flexible loops or poorly resolved regions; low B-factors mark the rigid, well-ordered core.

Q: How big and how compact is the whole molecule?
A: Three whole-structure scalars: the radius of gyration (RMS distance of Cα from centroid, in Å), the count of Cα–Cα contacts (pairs closer than 8 Å and separated by more than four residues in sequence — i.e. tertiary, not local, contacts), and the bounding-box dimensions. Together they distinguish compact globular folds from extended fibres or disordered chains.

Q: What does the local fold look like, residue by residue?
A: A 3Di character summarizes, for each residue, the relative orientation of the Cα frame of its nearest spatial neighbor. Because it encodes fold topology rather than chemistry, 3Di alignments detect remote structural similarity that sequence alignment misses.

Q: How confident is the AlphaFold model at each residue?
A: For AlphaFold models, the B-factor field carries pLDDT — the model's own estimate of local accuracy on a 0–100 scale. Regions with pLDDT<50 should be treated as essentially unmodeled; they often correspond to intrinsically disordered segments.